Protein AF-A0A1H4CWB6-F1 (afdb_monomer)

Sequence (54 aa):
MYIIVRKNNGATETLKKSNSRVKKTFNDFYTAHMLVQKLNSNTHSKMHWDVQQK

Foldseek 3Di:
DKWKWWDDPNDIDTDADPPDPHGDDDPDPVVVVVVQVVVQVVDPPNTGMDMDDD

Radius of gyration: 10.65 Å; Cα contacts (8 Å, |Δi|>4): 88; chains: 1; bounding box: 23×24×24 Å

Nearest PDB structures (foldseek):
  6nfl-assembly1_A  TM=4.261E-01  e=1.863E+00  Homo sapiens
  5cqk-assembly1_A  TM=4.121E-01  e=2.428E+00  Homo sapiens
  4rov-assembly2_B  TM=4.074E-01  e=4.704E+00  Homo sapiens
  7f1w-assembly1_A  TM=2.917E-01  e=7.984E+00  Bos taurus

Mean predicted aligned error: 3.81 Å

Secondary structure (DSSP, 8-state):
-EEEEEEETTEEEEPBPTTSSSBPEESSHHHHHHHHHHHHTTS-GGG-EEEEE-

Structure (mmCIF, N/CA/C/O backbone):
data_AF-A0A1H4CWB6-F1
#
_entry.id   AF-A0A1H4CWB6-F1
#
loop_
_atom_site.group_PDB
_atom_site.id
_atom_site.type_symbol
_atom_site.label_atom_id
_atom_site.label_alt_id
_atom_site.label_comp_id
_atom_site.label_asym_id
_atom_site.label_entity_id
_atom_site.label_seq_id
_atom_site.pdbx_PDB_ins_code
_atom_site.Cartn_x
_atom_site.Cartn_y
_atom_site.Cartn_z
_atom_site.occupancy
_atom_site.B_iso_or_equiv
_atom_site.auth_seq_id
_atom_site.auth_comp_id
_atom_site.auth_asym_id
_atom_site.auth_atom_id
_atom_site.pdbx_PDB_model_num
ATOM 1 N N . MET A 1 1 ? -8.993 -6.267 -2.547 1.00 88.94 1 MET A N 1
ATOM 2 C CA . MET A 1 1 ? 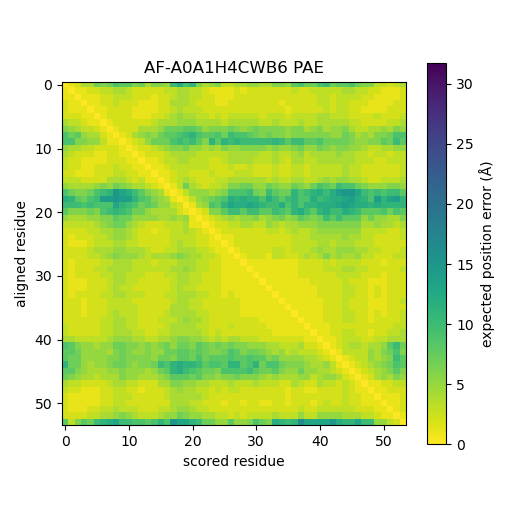-7.986 -5.443 -3.270 1.00 88.94 1 MET A CA 1
ATOM 3 C C . MET A 1 1 ? -7.125 -4.741 -2.232 1.00 88.94 1 MET A C 1
ATOM 5 O O . MET A 1 1 ? -7.559 -4.627 -1.096 1.00 88.94 1 MET A O 1
ATOM 9 N N . TYR A 1 2 ? -5.935 -4.264 -2.579 1.00 95.12 2 TYR A N 1
ATOM 10 C CA . TYR A 1 2 ? -5.042 -3.577 -1.640 1.00 95.12 2 TYR A CA 1
ATOM 11 C C . TYR A 1 2 ? -4.786 -2.139 -2.081 1.00 95.12 2 TYR A C 1
ATOM 13 O O . TYR A 1 2 ? -4.771 -1.829 -3.275 1.00 95.12 2 TYR A O 1
ATOM 21 N N . ILE A 1 3 ? -4.597 -1.252 -1.114 1.00 95.06 3 ILE A N 1
ATOM 22 C CA . ILE A 1 3 ? -4.197 0.140 -1.309 1.00 95.06 3 ILE A CA 1
ATOM 23 C C . ILE A 1 3 ? -2.997 0.440 -0.420 1.00 95.06 3 ILE A C 1
ATOM 25 O O . ILE A 1 3 ? -2.745 -0.257 0.559 1.00 95.06 3 ILE A O 1
ATOM 29 N N . ILE A 1 4 ? -2.266 1.491 -0.766 1.00 95.31 4 ILE A N 1
ATOM 30 C CA . ILE A 1 4 ? -1.146 1.971 0.037 1.00 95.31 4 ILE A CA 1
ATOM 31 C C . ILE A 1 4 ? -1.569 3.281 0.687 1.00 95.31 4 ILE A C 1
ATOM 33 O O . ILE A 1 4 ? -2.065 4.179 -0.000 1.00 95.31 4 ILE A O 1
ATOM 37 N N . VAL A 1 5 ? -1.404 3.378 2.000 1.00 95.06 5 VAL A N 1
ATOM 38 C CA . VAL A 1 5 ? -1.799 4.536 2.803 1.00 95.06 5 VAL A CA 1
ATOM 39 C C . VAL A 1 5 ? -0.628 5.021 3.639 1.00 95.06 5 VAL A C 1
ATOM 41 O O . VAL A 1 5 ? 0.262 4.246 3.950 1.00 95.06 5 VAL A O 1
ATOM 44 N N . ARG A 1 6 ? -0.609 6.298 4.003 1.00 93.44 6 ARG A N 1
ATOM 45 C CA . ARG A 1 6 ? 0.288 6.823 5.038 1.00 93.44 6 ARG A CA 1
ATOM 46 C C . ARG A 1 6 ? -0.462 7.783 5.938 1.00 93.44 6 ARG A C 1
ATOM 48 O O . ARG A 1 6 ? -1.459 8.377 5.518 1.00 9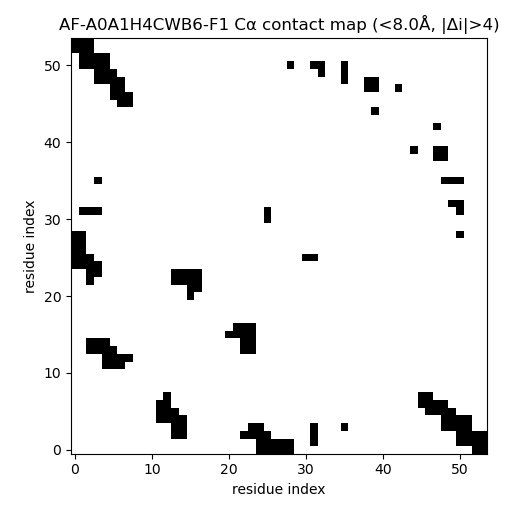3.44 6 ARG A O 1
ATOM 55 N N . LYS A 1 7 ? 0.056 7.990 7.145 1.00 89.88 7 LYS A N 1
ATOM 56 C CA . LYS A 1 7 ? -0.361 9.102 8.000 1.00 89.88 7 LYS A CA 1
ATOM 57 C C . LYS A 1 7 ? 0.598 10.266 7.799 1.00 89.88 7 LYS A C 1
ATOM 59 O O . LYS A 1 7 ? 1.799 10.123 7.987 1.00 89.88 7 LYS A O 1
ATOM 64 N N . ASN A 1 8 ? 0.059 11.415 7.419 1.00 86.38 8 ASN A N 1
ATOM 65 C CA . ASN A 1 8 ? 0.806 12.655 7.280 1.00 86.38 8 ASN A CA 1
ATOM 66 C C . ASN A 1 8 ? 0.107 13.728 8.119 1.00 86.38 8 ASN A C 1
ATOM 68 O O . ASN A 1 8 ? -1.018 14.110 7.810 1.00 86.38 8 ASN A O 1
ATOM 72 N N . ASN A 1 9 ? 0.740 14.156 9.217 1.00 83.12 9 ASN A N 1
ATOM 73 C CA . ASN A 1 9 ? 0.212 15.173 10.137 1.00 83.12 9 ASN A CA 1
ATOM 74 C C . ASN A 1 9 ? -1.264 14.958 10.544 1.00 83.12 9 ASN A C 1
ATOM 76 O O . ASN A 1 9 ? -2.073 15.878 10.510 1.00 83.12 9 ASN A O 1
ATOM 80 N N . GLY A 1 10 ? -1.630 13.721 10.902 1.00 82.00 10 GLY A N 1
ATOM 81 C CA . GLY A 1 10 ? -2.991 13.365 11.333 1.00 82.00 10 GLY A CA 1
ATOM 82 C C . GLY A 1 10 ? -3.980 13.075 10.197 1.00 82.00 10 GLY A C 1
ATOM 83 O O . GLY A 1 10 ? -5.017 12.463 10.443 1.00 82.00 10 GLY A O 1
ATOM 84 N N . ALA A 1 11 ? -3.646 13.412 8.949 1.00 88.44 11 ALA A N 1
ATOM 85 C CA . ALA A 1 11 ? -4.429 13.037 7.779 1.00 88.44 11 ALA A CA 1
ATOM 86 C C . ALA A 1 11 ? -3.982 11.676 7.225 1.00 88.44 11 ALA A C 1
ATOM 88 O O . ALA A 1 11 ? -2.790 11.370 7.161 1.00 88.44 11 ALA A O 1
ATOM 89 N N . THR A 1 12 ? -4.944 10.855 6.797 1.00 90.94 12 THR A N 1
ATOM 90 C CA . THR A 1 12 ? -4.652 9.612 6.069 1.00 90.94 12 THR A CA 1
ATOM 91 C C . THR A 1 12 ? -4.628 9.900 4.575 1.00 90.94 12 THR A C 1
ATOM 93 O O . THR A 1 12 ? -5.639 10.284 3.988 1.00 90.94 12 THR A O 1
ATOM 96 N N . GLU A 1 13 ? -3.480 9.687 3.945 1.00 92.00 13 GLU A N 1
ATOM 97 C CA . GLU A 1 13 ? -3.300 9.857 2.507 1.00 92.00 13 GLU A CA 1
ATOM 98 C C . GLU A 1 13 ? -3.235 8.492 1.825 1.00 92.00 13 GLU A C 1
ATOM 100 O O . GLU A 1 13 ? -2.513 7.605 2.268 1.00 92.00 13 GLU A O 1
ATOM 105 N N . THR A 1 14 ? -3.966 8.315 0.722 1.00 93.69 14 THR A N 1
ATOM 106 C CA . THR A 1 14 ? -3.854 7.119 -0.127 1.00 93.69 14 THR A CA 1
ATOM 107 C C . THR A 1 14 ? -2.947 7.403 -1.317 1.00 93.69 14 THR A C 1
ATOM 109 O O . THR A 1 14 ? -3.106 8.428 -1.986 1.00 93.69 14 THR A O 1
ATOM 112 N N . LEU A 1 15 ? -2.057 6.465 -1.639 1.00 93.12 15 LEU A N 1
ATOM 113 C CA . LEU A 1 15 ? -1.218 6.527 -2.828 1.00 93.12 15 LEU A CA 1
ATOM 114 C C . LEU A 1 15 ? -2.090 6.581 -4.093 1.00 93.12 15 LEU A C 1
ATOM 116 O O . LEU A 1 15 ? -2.987 5.757 -4.296 1.00 93.12 15 LEU A O 1
ATOM 120 N N . LYS A 1 16 ? -1.824 7.555 -4.962 1.00 92.88 16 LYS A N 1
ATOM 121 C CA . LYS A 1 16 ? -2.535 7.759 -6.235 1.00 92.88 16 LYS A CA 1
ATOM 122 C C . LYS A 1 16 ? -1.685 7.270 -7.407 1.00 92.88 16 LYS A C 1
ATOM 124 O O . LYS A 1 16 ? -0.467 7.141 -7.280 1.00 92.88 16 LYS A O 1
ATOM 129 N N . LYS A 1 17 ? -2.308 6.972 -8.552 1.00 88.88 17 LYS A N 1
ATOM 130 C CA . LYS A 1 17 ? -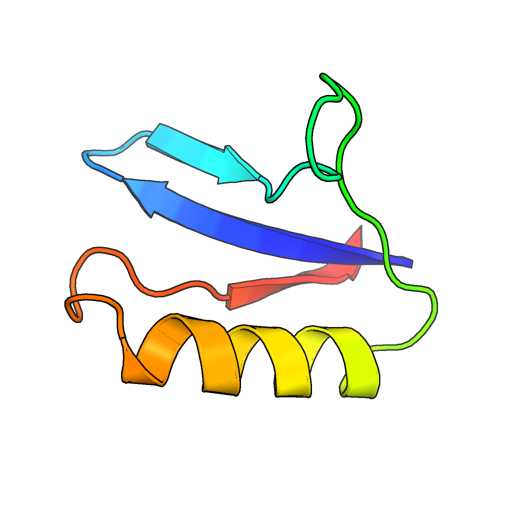1.540 6.716 -9.785 1.00 88.88 17 LYS A CA 1
ATOM 131 C C . LYS A 1 17 ? -0.896 8.025 -10.245 1.00 88.88 17 LYS A C 1
ATOM 133 O O . LYS A 1 17 ? -1.538 9.074 -10.141 1.00 88.88 17 LYS A O 1
ATOM 138 N N . SER A 1 18 ? 0.332 7.948 -10.756 1.00 79.38 18 SER A N 1
ATOM 139 C CA . SER A 1 18 ? 1.087 9.097 -11.266 1.00 79.38 18 SER A CA 1
ATOM 140 C C . SER A 1 18 ? 0.214 9.951 -12.188 1.00 79.38 18 SER A C 1
ATOM 142 O O . SER A 1 18 ? -0.445 9.414 -13.076 1.00 79.38 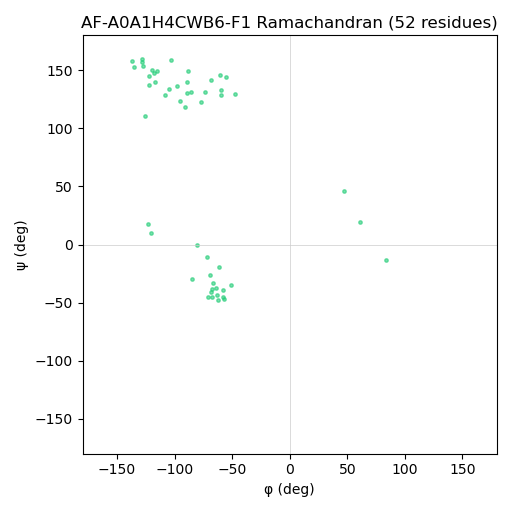18 SER A O 1
ATOM 144 N N . ASN A 1 19 ? 0.176 11.261 -11.940 1.00 76.50 19 ASN A N 1
ATOM 145 C CA . ASN A 1 19 ? -0.597 12.247 -12.707 1.00 76.50 19 ASN A CA 1
ATOM 146 C C . ASN A 1 19 ? -2.125 12.042 -12.727 1.00 76.50 19 ASN A C 1
ATOM 148 O O . ASN A 1 19 ? -2.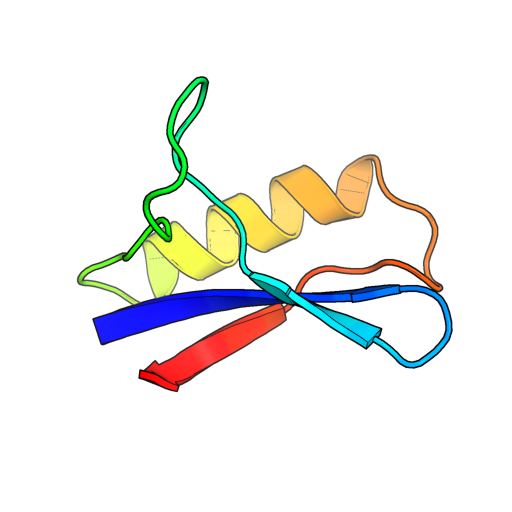810 12.600 -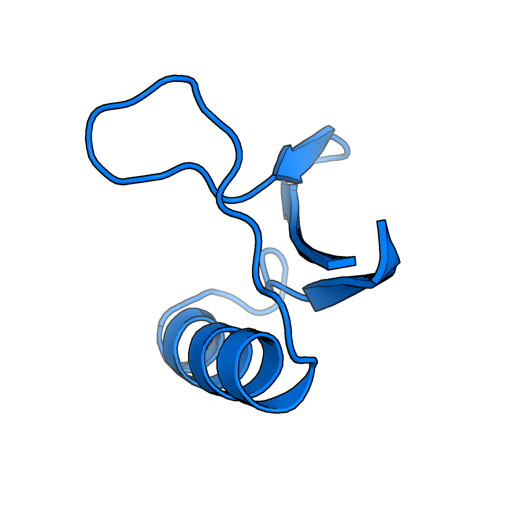13.578 1.00 76.50 19 ASN A O 1
ATOM 152 N N . SER A 1 20 ? -2.693 11.284 -11.783 1.00 81.00 20 SER A N 1
ATOM 153 C CA . SER A 1 20 ? -4.146 11.112 -11.673 1.00 81.00 20 SER A CA 1
ATOM 154 C C . SER A 1 20 ? -4.663 11.401 -10.264 1.00 81.00 20 SER A C 1
ATOM 156 O O . SER A 1 20 ? -3.959 11.247 -9.266 1.00 81.00 20 SER A O 1
ATOM 158 N N . ARG A 1 21 ? -5.955 11.735 -10.164 1.00 82.81 21 ARG A N 1
ATOM 159 C CA . ARG A 1 21 ? -6.671 11.788 -8.877 1.00 82.81 21 ARG A CA 1
ATOM 160 C C . ARG A 1 21 ? -7.124 10.403 -8.390 1.00 82.81 21 ARG A C 1
ATOM 162 O O . ARG A 1 21 ? -7.719 10.299 -7.320 1.00 82.81 21 ARG A O 1
ATOM 169 N N . VAL A 1 22 ? -6.843 9.345 -9.153 1.00 87.50 22 VAL A N 1
ATOM 170 C CA . VAL A 1 22 ? -7.341 7.991 -8.903 1.00 87.50 22 VAL A CA 1
ATOM 171 C C . VAL A 1 22 ? -6.426 7.263 -7.922 1.00 87.50 22 VAL A C 1
ATOM 173 O O . VAL A 1 22 ? -5.204 7.231 -8.086 1.00 87.50 22 VAL A O 1
ATOM 176 N N . LYS A 1 23 ? -7.030 6.643 -6.902 1.00 89.81 23 LYS A N 1
ATOM 177 C CA . LYS A 1 23 ? -6.324 5.796 -5.931 1.00 89.81 23 LYS A CA 1
ATOM 178 C C . LYS A 1 23 ? -5.651 4.629 -6.657 1.00 89.81 23 LYS A C 1
ATOM 180 O O . LYS A 1 23 ? -6.275 3.960 -7.482 1.00 89.81 23 LYS A O 1
ATOM 185 N N . LYS A 1 24 ? -4.381 4.377 -6.348 1.00 91.25 24 LYS A N 1
ATOM 186 C CA . LYS A 1 24 ? -3.665 3.212 -6.860 1.00 91.25 24 LYS A CA 1
ATOM 187 C C . LYS A 1 24 ? -4.123 1.986 -6.076 1.00 91.25 24 LYS A C 1
ATOM 189 O O . LYS A 1 24 ? -4.033 1.962 -4.852 1.00 91.25 24 LYS A O 1
ATOM 194 N N . THR A 1 25 ? -4.635 0.994 -6.791 1.00 93.88 25 THR A N 1
ATOM 195 C CA . THR A 1 25 ? -5.072 -0.284 -6.231 1.00 93.88 25 THR A CA 1
ATOM 196 C C . THR A 1 25 ? -4.204 -1.415 -6.754 1.00 93.88 25 THR A C 1
ATOM 198 O O . THR A 1 25 ? -3.753 -1.370 -7.899 1.00 93.88 25 THR A O 1
ATOM 201 N N . PHE A 1 26 ? -4.034 -2.435 -5.928 1.00 93.62 26 PHE A N 1
ATOM 202 C CA . PHE A 1 26 ? -3.275 -3.644 -6.212 1.00 93.62 26 PHE A CA 1
ATOM 203 C C . PHE A 1 26 ? -4.196 -4.851 -6.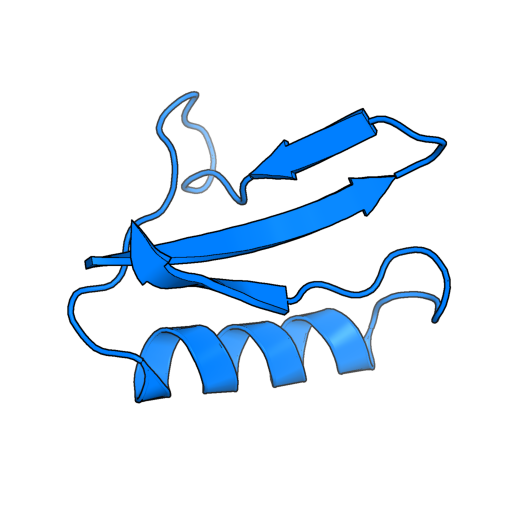042 1.00 93.62 26 PHE A C 1
ATOM 205 O O . PHE A 1 26 ? -5.095 -4.842 -5.193 1.00 93.62 26 PHE A O 1
ATOM 212 N N . ASN A 1 27 ? -4.001 -5.872 -6.869 1.00 94.81 27 ASN A N 1
ATOM 213 C CA . ASN A 1 27 ? -4.808 -7.089 -6.801 1.00 94.81 27 ASN A CA 1
ATOM 214 C C . ASN A 1 27 ? -4.250 -8.067 -5.765 1.00 94.81 27 ASN A C 1
ATOM 216 O O . ASN A 1 27 ? -5.020 -8.775 -5.126 1.00 94.81 27 ASN A O 1
ATOM 220 N N . ASP A 1 28 ? -2.939 -8.036 -5.543 1.00 94.75 28 ASP A N 1
ATOM 221 C CA . ASP A 1 28 ? -2.226 -8.884 -4.602 1.00 94.75 28 ASP A CA 1
ATOM 222 C C . ASP A 1 28 ? -1.511 -8.055 -3.521 1.00 94.75 28 ASP A C 1
ATOM 224 O O . ASP A 1 28 ? -1.124 -6.901 -3.727 1.00 94.75 28 ASP A O 1
ATOM 228 N N . PHE A 1 29 ? -1.368 -8.648 -2.335 1.00 94.62 29 PHE A N 1
ATOM 229 C CA . PHE A 1 29 ? -0.699 -8.010 -1.203 1.00 94.62 29 PHE A CA 1
ATOM 230 C C . PHE A 1 29 ? 0.797 -7.828 -1.466 1.00 94.62 29 PHE A C 1
ATOM 232 O O . PHE A 1 29 ? 1.374 -6.813 -1.083 1.00 94.62 29 PHE A O 1
ATOM 239 N N . TYR A 1 30 ? 1.423 -8.807 -2.122 1.00 95.88 30 TYR A N 1
ATOM 240 C CA . TYR A 1 30 ? 2.868 -8.867 -2.300 1.00 95.88 30 TYR A CA 1
ATOM 241 C C . TYR A 1 30 ? 3.401 -7.675 -3.107 1.00 95.88 30 TYR A C 1
ATOM 243 O O . TYR A 1 30 ? 4.320 -6.990 -2.658 1.00 95.88 30 TYR A O 1
ATOM 251 N N . THR A 1 31 ? 2.782 -7.341 -4.241 1.00 95.19 31 THR A N 1
ATOM 252 C CA . THR A 1 31 ? 3.153 -6.168 -5.044 1.00 95.19 31 THR A CA 1
ATOM 253 C C . THR A 1 31 ? 2.923 -4.861 -4.296 1.00 95.19 31 THR A C 1
ATOM 255 O O . THR A 1 31 ? 3.748 -3.948 -4.400 1.00 95.19 31 THR A O 1
ATOM 258 N N . ALA A 1 32 ? 1.845 -4.759 -3.511 1.00 95.50 32 ALA A N 1
ATOM 259 C CA . ALA A 1 32 ? 1.608 -3.598 -2.658 1.00 95.50 32 ALA A CA 1
ATOM 260 C C . ALA A 1 32 ? 2.708 -3.467 -1.590 1.00 95.50 32 ALA A C 1
ATOM 262 O O . ALA A 1 32 ? 3.242 -2.376 -1.383 1.00 95.50 32 ALA A O 1
ATOM 263 N N . HIS A 1 33 ? 3.095 -4.581 -0.963 1.00 96.06 33 HIS A N 1
ATOM 264 C CA . HIS A 1 33 ? 4.102 -4.623 0.092 1.00 96.06 33 HIS A CA 1
ATOM 265 C C . HIS A 1 33 ? 5.505 -4.288 -0.422 1.00 96.06 33 HIS A C 1
ATOM 267 O O . HIS A 1 33 ? 6.184 -3.452 0.172 1.00 96.06 33 HIS A O 1
ATOM 273 N N . MET A 1 34 ? 5.924 -4.847 -1.563 1.00 96.19 34 MET A N 1
ATOM 274 C CA . MET A 1 34 ? 7.213 -4.494 -2.173 1.00 96.19 34 MET A CA 1
ATOM 275 C C . MET A 1 34 ? 7.309 -2.997 -2.483 1.00 96.19 34 MET A C 1
ATOM 277 O O . MET A 1 34 ? 8.355 -2.375 -2.292 1.00 96.19 34 MET A O 1
ATOM 281 N N . LEU A 1 35 ? 6.212 -2.392 -2.953 1.00 94.38 35 LEU A N 1
ATOM 282 C CA . LEU A 1 35 ? 6.200 -0.960 -3.219 1.00 94.38 35 LEU A CA 1
ATOM 283 C C . LEU A 1 35 ? 6.286 -0.146 -1.926 1.00 94.38 35 LEU A C 1
ATOM 285 O O . LEU A 1 35 ? 7.019 0.837 -1.894 1.00 94.38 35 LEU A O 1
ATOM 289 N N . VAL A 1 36 ? 5.588 -0.560 -0.866 1.00 95.31 36 VAL A N 1
ATOM 290 C CA . VAL A 1 36 ? 5.707 0.065 0.459 1.00 95.31 36 VAL A CA 1
ATOM 291 C C . VAL A 1 36 ? 7.150 0.030 0.961 1.00 95.31 36 VAL A C 1
ATOM 293 O O . VAL A 1 36 ? 7.664 1.072 1.358 1.00 95.31 36 VAL A O 1
ATOM 296 N N . GLN A 1 37 ? 7.839 -1.111 0.870 1.00 95.00 37 GLN A N 1
ATOM 297 C CA . GLN A 1 37 ? 9.247 -1.215 1.272 1.00 95.00 37 GLN A CA 1
ATOM 298 C C . GLN A 1 37 ? 10.137 -0.231 0.499 1.00 95.00 37 GLN A C 1
ATOM 300 O O . GLN A 1 37 ? 10.928 0.499 1.096 1.00 95.00 37 GLN A O 1
ATOM 305 N N . LYS A 1 38 ? 9.954 -0.144 -0.826 1.00 93.88 38 LYS A N 1
ATOM 306 C CA . LYS A 1 38 ? 10.701 0.787 -1.686 1.00 93.88 38 LYS A CA 1
ATOM 307 C C . LYS A 1 38 ? 10.383 2.263 -1.408 1.00 93.88 38 LYS A C 1
ATOM 309 O O . LYS A 1 38 ? 11.244 3.125 -1.570 1.00 93.88 38 LYS A O 1
ATOM 314 N N . LEU A 1 39 ? 9.145 2.580 -1.031 1.00 92.25 39 LEU A N 1
ATOM 315 C CA . LEU A 1 39 ? 8.766 3.938 -0.640 1.00 92.25 39 LEU A CA 1
ATOM 316 C C . LEU A 1 39 ? 9.385 4.300 0.712 1.00 92.25 39 LEU A C 1
ATOM 318 O O . LEU A 1 39 ? 9.964 5.377 0.860 1.00 92.25 39 LEU A O 1
ATOM 322 N N . ASN A 1 40 ? 9.311 3.389 1.680 1.00 94.44 40 ASN A N 1
ATOM 323 C CA . ASN A 1 40 ? 9.787 3.623 3.039 1.00 94.44 40 ASN A CA 1
ATOM 324 C C . ASN A 1 40 ? 11.310 3.728 3.126 1.00 94.44 40 ASN A C 1
ATOM 326 O O . ASN A 1 40 ? 11.800 4.470 3.966 1.00 94.44 40 ASN A O 1
ATOM 330 N N . SER A 1 41 ? 12.065 3.115 2.207 1.00 92.94 41 SER A N 1
ATOM 331 C CA . SER A 1 41 ? 13.523 3.300 2.146 1.00 92.94 41 SER A CA 1
ATOM 332 C C . SER A 1 41 ? 13.954 4.752 1.891 1.00 92.94 41 SER A C 1
ATOM 334 O O . SER A 1 41 ? 15.100 5.099 2.148 1.00 92.94 41 SER A O 1
ATOM 336 N N . ASN A 1 42 ? 13.054 5.593 1.368 1.00 87.75 42 ASN A N 1
ATOM 337 C CA . ASN A 1 42 ? 13.302 7.004 1.052 1.00 87.75 42 ASN A CA 1
ATOM 338 C C . ASN A 1 42 ? 12.363 7.956 1.812 1.00 87.75 42 ASN A C 1
ATOM 340 O O . ASN A 1 42 ? 12.283 9.139 1.487 1.00 87.75 42 ASN A O 1
ATOM 344 N N . THR A 1 43 ? 11.605 7.448 2.786 1.00 87.06 43 THR A N 1
ATOM 345 C CA . THR A 1 43 ? 10.611 8.232 3.523 1.00 87.06 43 THR A CA 1
ATOM 346 C C . THR A 1 43 ? 11.008 8.303 4.992 1.00 87.06 43 THR A C 1
ATOM 348 O O . THR A 1 43 ? 11.451 7.318 5.570 1.00 87.06 43 THR A O 1
ATOM 351 N N . HIS A 1 44 ? 10.839 9.464 5.627 1.00 83.88 44 HIS A N 1
ATOM 352 C CA . HIS A 1 44 ? 11.040 9.576 7.072 1.00 83.88 44 HIS A CA 1
ATOM 353 C C . HIS A 1 44 ? 10.073 8.663 7.837 1.00 83.88 44 HIS A C 1
ATOM 355 O O . HIS A 1 44 ? 8.907 8.538 7.465 1.00 83.88 44 HIS A O 1
ATOM 361 N N . SER A 1 45 ? 10.526 8.111 8.966 1.00 79.81 45 SER A N 1
ATOM 362 C CA . SER A 1 45 ? 9.767 7.164 9.803 1.00 79.81 45 SER A CA 1
ATOM 363 C C . SER A 1 45 ? 8.357 7.626 10.177 1.00 79.81 45 SER A C 1
ATOM 365 O O . SER A 1 45 ? 7.426 6.828 10.219 1.00 79.81 45 SER A O 1
ATOM 367 N N . LYS A 1 46 ? 8.168 8.933 10.383 1.00 82.06 46 LYS A N 1
ATOM 368 C CA . LYS A 1 46 ? 6.865 9.540 10.708 1.00 82.06 46 LYS A CA 1
ATOM 369 C C . LYS A 1 46 ? 5.874 9.585 9.537 1.00 82.06 46 LYS A C 1
ATOM 371 O O . LYS A 1 46 ? 4.716 9.916 9.753 1.00 82.06 46 LYS A O 1
A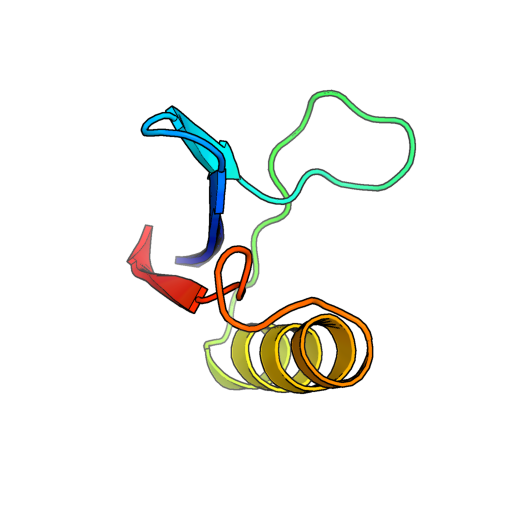TOM 376 N N . MET A 1 47 ? 6.326 9.299 8.320 1.00 86.06 47 MET A N 1
ATOM 377 C CA . MET A 1 47 ? 5.544 9.368 7.081 1.00 86.06 47 MET A CA 1
ATOM 378 C C . MET A 1 47 ? 5.526 8.028 6.338 1.00 86.06 47 MET A C 1
ATOM 380 O O . MET A 1 47 ? 5.226 8.001 5.142 1.00 86.06 47 MET A O 1
ATOM 384 N N . HIS A 1 48 ? 5.873 6.934 7.023 1.00 92.56 48 HIS A N 1
ATOM 385 C CA . HIS A 1 48 ? 5.877 5.606 6.431 1.00 92.56 48 HIS A CA 1
ATOM 386 C C . HIS A 1 48 ? 4.523 5.248 5.817 1.00 92.56 48 HIS A C 1
ATOM 388 O O . HIS A 1 48 ? 3.449 5.623 6.294 1.00 92.56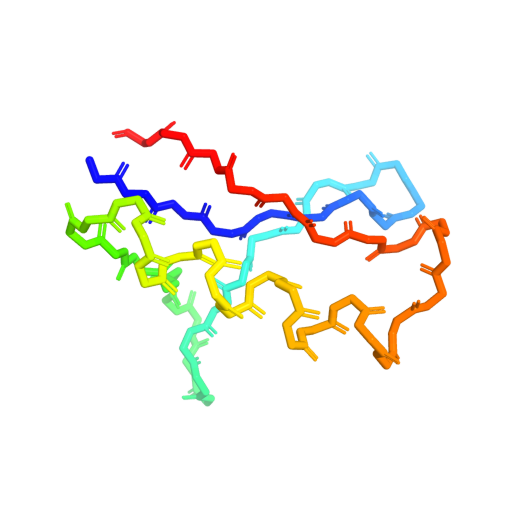 48 HIS A O 1
ATOM 394 N N . TRP A 1 49 ? 4.629 4.529 4.714 1.00 94.94 49 TRP A N 1
ATOM 395 C CA . TRP A 1 49 ? 3.533 3.923 4.002 1.00 94.94 49 TRP A CA 1
ATOM 396 C C . TRP A 1 49 ? 3.247 2.535 4.562 1.00 94.94 49 TRP A C 1
ATOM 398 O O . TRP A 1 49 ? 4.164 1.821 4.965 1.00 94.94 49 TRP A O 1
ATOM 408 N N . ASP A 1 50 ? 1.985 2.142 4.490 1.00 95.00 50 ASP A N 1
ATOM 409 C CA . ASP A 1 50 ? 1.458 0.856 4.917 1.00 95.00 50 ASP A CA 1
ATOM 410 C C . ASP A 1 50 ? 0.505 0.303 3.855 1.00 95.00 50 ASP A C 1
ATOM 412 O O . ASP A 1 50 ? -0.118 1.047 3.088 1.00 95.00 50 ASP A O 1
ATOM 416 N N . VAL A 1 51 ? 0.383 -1.025 3.804 1.00 96.12 51 VAL A N 1
ATOM 417 C CA . VAL A 1 51 ? -0.600 -1.702 2.951 1.00 96.12 51 VAL A CA 1
ATOM 418 C C . VAL A 1 51 ? -1.897 -1.868 3.732 1.00 96.12 51 VAL A C 1
ATOM 420 O O . VAL A 1 51 ? -1.894 -2.401 4.837 1.00 96.12 51 VAL A O 1
ATOM 423 N N . GLN A 1 52 ? -3.017 -1.476 3.132 1.00 95.44 52 GLN A N 1
ATOM 424 C CA . GLN A 1 52 ? -4.347 -1.680 3.692 1.00 95.44 52 GLN A CA 1
ATOM 425 C C . GLN A 1 52 ? -5.214 -2.482 2.719 1.00 95.44 52 GLN A C 1
ATOM 427 O O . GLN A 1 52 ? -5.208 -2.239 1.508 1.00 95.44 52 GLN A O 1
ATOM 432 N N . GLN A 1 53 ? -5.972 -3.439 3.250 1.00 93.38 53 GLN A N 1
ATOM 433 C CA . GLN A 1 53 ? -6.993 -4.147 2.486 1.00 93.38 53 GLN A CA 1
ATOM 434 C C . GLN A 1 53 ? -8.202 -3.227 2.268 1.00 93.38 53 GLN A C 1
ATOM 436 O O . GLN A 1 53 ? -8.672 -2.571 3.197 1.00 93.38 53 GLN A O 1
ATOM 441 N N . LYS A 1 54 ? -8.656 -3.155 1.018 1.00 82.62 54 LYS A N 1
ATOM 442 C CA . LYS A 1 54 ? -9.815 -2.396 0.548 1.00 82.62 54 LYS A CA 1
ATOM 443 C C . LYS A 1 54 ? -10.987 -3.332 0.303 1.00 82.62 54 LYS A C 1
ATOM 445 O O . LYS A 1 54 ? -10.744 -4.398 -0.323 1.00 82.62 54 LYS A O 1
#

Solvent-accessible surface area (backbone atoms only — not comparable to full-atom values): 3138 Å² total; per-residue (Å²): 78,26,34,42,34,28,46,52,96,90,42,81,45,67,45,51,39,87,99,49,95,45,72,38,73,31,86,47,65,65,68,44,45,56,48,30,55,63,49,36,78,79,38,59,82,82,50,38,53,42,73,42,86,94

Organism: NCBI:txid571932

pLDDT: mean 90.7, std 5.27, range [76.5, 96.19]